Protein AF-A0A284S9S4-F1 (afdb_monomer_lite)

Structure (mmCIF, N/CA/C/O backbone):
data_AF-A0A284S9S4-F1
#
_entry.id   AF-A0A284S9S4-F1
#
loop_
_atom_site.group_PDB
_atom_site.id
_atom_site.type_symbol
_atom_site.label_atom_id
_atom_site.label_alt_id
_atom_site.label_comp_id
_atom_site.label_asym_id
_atom_site.label_entity_id
_atom_site.label_seq_id
_atom_site.pdbx_PDB_ins_code
_atom_site.Cartn_x
_atom_site.Cartn_y
_atom_site.Cartn_z
_atom_site.occupancy
_atom_site.B_iso_or_equiv
_atom_site.auth_seq_id
_atom_site.auth_comp_id
_atom_site.auth_asym_id
_atom_site.auth_atom_id
_atom_site.pdbx_PDB_model_num
ATOM 1 N N . MET A 1 1 ? 2.201 15.982 -12.164 1.00 64.75 1 MET A N 1
ATOM 2 C CA . MET A 1 1 ? 3.352 15.313 -11.518 1.00 64.75 1 MET A CA 1
ATOM 3 C C . MET A 1 1 ? 3.155 15.392 -10.018 1.00 64.75 1 MET A C 1
ATOM 5 O O . MET A 1 1 ? 2.748 16.446 -9.547 1.00 64.75 1 MET A O 1
ATOM 9 N N . SER A 1 2 ? 3.377 14.297 -9.294 1.00 77.06 2 SER A N 1
ATOM 10 C CA . SER A 1 2 ? 3.323 14.290 -7.829 1.00 77.06 2 SER A CA 1
ATOM 11 C C . SER A 1 2 ? 4.471 15.114 -7.247 1.00 77.06 2 SER A C 1
ATOM 13 O O . SER A 1 2 ? 5.592 15.036 -7.745 1.00 77.06 2 SER A O 1
ATOM 15 N N . ASN A 1 3 ? 4.201 15.880 -6.192 1.00 86.69 3 ASN A N 1
ATOM 16 C CA . ASN A 1 3 ? 5.228 16.598 -5.447 1.00 86.69 3 ASN A CA 1
ATOM 17 C C . ASN A 1 3 ? 6.088 15.590 -4.651 1.00 86.69 3 ASN A C 1
ATOM 19 O O . ASN A 1 3 ? 5.532 14.852 -3.833 1.00 86.69 3 ASN A O 1
ATOM 23 N N . PRO A 1 4 ? 7.417 15.531 -4.866 1.00 82.94 4 PRO A N 1
ATOM 24 C CA . PRO A 1 4 ? 8.298 14.609 -4.147 1.00 82.94 4 PRO A CA 1
ATOM 25 C C . PRO A 1 4 ? 8.243 14.767 -2.623 1.00 82.94 4 PRO A C 1
ATOM 27 O O . PRO A 1 4 ? 8.336 13.772 -1.904 1.00 82.94 4 PRO A O 1
ATOM 30 N N . THR A 1 5 ? 8.050 15.993 -2.132 1.00 88.94 5 THR A N 1
ATOM 31 C CA . THR A 1 5 ? 7.927 16.285 -0.699 1.00 88.94 5 THR A CA 1
ATOM 32 C C . THR A 1 5 ? 6.669 15.650 -0.117 1.00 88.94 5 THR A C 1
ATOM 34 O O . THR A 1 5 ? 6.739 15.003 0.925 1.00 88.94 5 THR A O 1
ATOM 37 N N . ASP A 1 6 ? 5.540 15.746 -0.819 1.00 89.56 6 ASP A N 1
ATOM 38 C CA . ASP A 1 6 ? 4.269 15.176 -0.358 1.00 89.56 6 ASP A CA 1
ATOM 39 C C . ASP A 1 6 ? 4.345 13.643 -0.294 1.00 89.56 6 ASP A C 1
ATOM 41 O O . ASP A 1 6 ? 3.892 13.031 0.673 1.00 89.56 6 ASP A O 1
ATOM 45 N N . VAL A 1 7 ? 5.004 13.018 -1.279 1.00 90.25 7 VAL A N 1
ATOM 46 C CA . VAL A 1 7 ? 5.263 11.568 -1.275 1.00 90.25 7 VAL A CA 1
ATOM 47 C C . VAL A 1 7 ? 6.133 11.174 -0.085 1.00 90.25 7 VAL A C 1
ATOM 49 O O . VAL A 1 7 ? 5.814 10.209 0.606 1.00 90.25 7 VAL A O 1
ATOM 52 N N . ALA A 1 8 ? 7.213 11.913 0.183 1.00 92.25 8 ALA A N 1
ATOM 53 C CA . ALA A 1 8 ? 8.103 11.630 1.306 1.00 92.25 8 ALA A CA 1
ATOM 54 C C . ALA A 1 8 ? 7.380 11.750 2.658 1.00 92.25 8 ALA A C 1
ATOM 56 O O . ALA A 1 8 ? 7.560 10.896 3.527 1.00 92.25 8 ALA A O 1
ATOM 57 N N . VAL A 1 9 ? 6.518 12.759 2.816 1.00 94.19 9 VAL A N 1
ATOM 58 C CA . VAL A 1 9 ? 5.690 12.942 4.018 1.00 94.19 9 VAL A CA 1
ATOM 59 C C . VAL A 1 9 ? 4.717 11.778 4.199 1.00 94.19 9 VAL A C 1
ATOM 61 O O . VAL A 1 9 ? 4.614 11.236 5.299 1.00 94.19 9 VAL A O 1
ATOM 64 N N . LEU A 1 10 ? 4.025 11.352 3.137 1.00 92.81 10 LEU A N 1
ATOM 65 C CA . LEU A 1 10 ? 3.111 10.207 3.205 1.00 92.81 10 LEU A CA 1
ATOM 66 C C . LEU A 1 10 ? 3.843 8.903 3.524 1.00 92.81 10 LEU A C 1
ATOM 68 O O . LEU A 1 10 ? 3.364 8.114 4.333 1.00 92.81 10 LEU A O 1
ATOM 72 N N . VAL A 1 11 ? 5.026 8.694 2.945 1.00 92.94 11 VAL A N 1
ATOM 73 C CA . VAL A 1 11 ? 5.883 7.539 3.239 1.00 92.94 11 VAL A CA 1
ATOM 74 C C . VAL A 1 11 ? 6.345 7.541 4.698 1.00 92.94 11 VAL A C 1
ATOM 76 O O . VAL A 1 11 ? 6.322 6.493 5.343 1.00 92.94 11 VAL A O 1
ATOM 79 N N . ALA A 1 12 ? 6.735 8.692 5.246 1.00 95.19 12 ALA A N 1
ATOM 80 C CA . ALA A 1 12 ? 7.102 8.807 6.657 1.00 95.19 12 ALA A CA 1
ATOM 81 C C . ALA A 1 12 ? 5.912 8.462 7.568 1.00 95.19 12 ALA A C 1
ATOM 83 O O . ALA A 1 12 ? 6.027 7.580 8.417 1.00 95.19 12 ALA A O 1
ATOM 84 N N . ARG A 1 13 ? 4.740 9.056 7.305 1.00 94.88 13 ARG A N 1
ATOM 85 C CA . ARG A 1 13 ? 3.500 8.774 8.049 1.00 94.88 13 ARG A CA 1
ATOM 86 C C . ARG A 1 13 ? 3.087 7.310 7.969 1.00 94.88 13 ARG A C 1
ATOM 88 O O . ARG A 1 13 ? 2.661 6.741 8.968 1.00 94.88 13 ARG A O 1
ATOM 95 N N . ALA A 1 14 ? 3.217 6.689 6.798 1.00 93.56 14 ALA A N 1
ATOM 96 C CA . ALA A 1 14 ? 2.930 5.270 6.628 1.00 93.56 14 ALA A CA 1
ATOM 97 C C . ALA A 1 14 ? 3.833 4.414 7.522 1.00 93.56 14 ALA A C 1
ATOM 99 O O . ALA A 1 14 ? 3.343 3.521 8.204 1.00 93.56 14 ALA A O 1
ATOM 100 N N . ASN A 1 15 ? 5.136 4.706 7.559 1.00 94.75 15 ASN A N 1
ATOM 101 C CA . ASN A 1 15 ? 6.086 3.976 8.396 1.00 94.75 15 ASN A CA 1
ATOM 102 C C . ASN A 1 15 ? 5.782 4.118 9.891 1.00 94.75 15 ASN A C 1
ATOM 104 O O . ASN A 1 15 ? 5.758 3.108 10.592 1.00 94.75 15 ASN A O 1
ATOM 108 N N . GLU A 1 16 ? 5.501 5.334 10.363 1.00 95.38 16 GLU A N 1
ATOM 109 C CA . GLU A 1 16 ? 5.096 5.571 11.754 1.00 95.38 16 GLU A CA 1
ATOM 110 C C . GLU A 1 16 ? 3.801 4.824 12.092 1.00 95.38 16 GLU A C 1
ATOM 112 O O . GLU A 1 16 ? 3.709 4.158 13.121 1.00 95.38 16 GLU A O 1
ATOM 117 N N . ALA A 1 17 ? 2.810 4.877 11.199 1.00 93.75 17 ALA A N 1
ATOM 118 C CA . ALA A 1 17 ? 1.527 4.226 11.414 1.00 93.75 17 ALA A CA 1
ATOM 119 C C . ALA A 1 17 ? 1.640 2.692 11.423 1.00 93.75 17 ALA A C 1
ATOM 121 O O . ALA A 1 17 ? 0.960 2.049 12.225 1.00 93.75 17 ALA A O 1
ATOM 122 N N . ILE A 1 18 ? 2.503 2.117 10.573 1.00 94.19 18 ILE A N 1
ATOM 123 C CA . ILE A 1 18 ? 2.844 0.686 10.583 1.00 94.19 18 ILE A CA 1
ATOM 124 C C . ILE A 1 18 ? 3.490 0.319 11.917 1.00 94.19 18 ILE A C 1
ATOM 126 O O . ILE A 1 18 ? 3.043 -0.618 12.567 1.00 94.19 18 ILE A O 1
ATOM 130 N N . GLN A 1 19 ? 4.492 1.081 12.360 1.00 94.12 19 GLN A N 1
ATOM 131 C CA . GLN A 1 19 ? 5.185 0.803 13.616 1.00 94.12 19 GLN A CA 1
ATOM 132 C C . GLN A 1 19 ? 4.241 0.895 14.821 1.00 94.12 19 GLN A C 1
ATOM 134 O O . GLN A 1 19 ? 4.306 0.063 15.726 1.00 94.12 19 GLN A O 1
ATOM 139 N N . ALA A 1 20 ? 3.332 1.870 14.825 1.00 92.56 20 ALA A N 1
ATOM 140 C CA . ALA A 1 20 ? 2.291 1.970 15.836 1.00 92.56 20 ALA A CA 1
ATOM 141 C C . ALA A 1 20 ? 1.356 0.750 15.801 1.00 92.56 20 ALA A C 1
ATOM 143 O O . ALA A 1 20 ? 1.079 0.180 16.851 1.00 92.56 20 ALA A O 1
ATOM 144 N N . ALA A 1 21 ? 0.921 0.299 14.618 1.00 90.19 21 ALA A N 1
ATOM 145 C CA . ALA A 1 21 ? 0.093 -0.902 14.484 1.00 90.19 21 ALA A CA 1
ATOM 146 C C . ALA A 1 21 ? 0.812 -2.162 14.995 1.00 90.19 21 ALA A C 1
ATOM 148 O O . ALA A 1 21 ? 0.224 -2.921 15.761 1.00 90.19 21 ALA A O 1
ATOM 149 N N . ASP A 1 22 ? 2.085 -2.346 14.637 1.00 90.75 22 ASP A N 1
ATOM 150 C CA . ASP A 1 22 ? 2.913 -3.456 15.122 1.00 90.75 22 ASP A CA 1
ATOM 151 C C . ASP A 1 22 ? 3.070 -3.403 16.651 1.00 90.75 22 ASP A C 1
ATOM 153 O O . ASP A 1 22 ? 2.920 -4.408 17.336 1.00 90.75 22 ASP A O 1
ATOM 157 N N . THR A 1 23 ? 3.289 -2.217 17.216 1.00 92.75 23 THR A N 1
ATOM 158 C CA . THR A 1 23 ? 3.422 -2.041 18.671 1.00 92.75 23 THR A CA 1
ATOM 159 C C . THR A 1 23 ? 2.121 -2.368 19.406 1.00 92.75 23 THR A C 1
ATOM 161 O O . THR A 1 23 ? 2.137 -3.009 20.455 1.00 92.75 23 THR A O 1
ATOM 164 N N . LEU A 1 24 ? 0.979 -1.927 18.872 1.00 90.25 24 LEU A N 1
ATOM 165 C CA . LEU A 1 24 ? -0.337 -2.241 19.434 1.00 90.25 24 LEU A CA 1
ATOM 166 C C . LEU A 1 24 ? -0.622 -3.746 19.364 1.00 90.25 24 LEU A C 1
ATOM 168 O O . LEU A 1 24 ? -1.137 -4.322 20.323 1.00 90.25 24 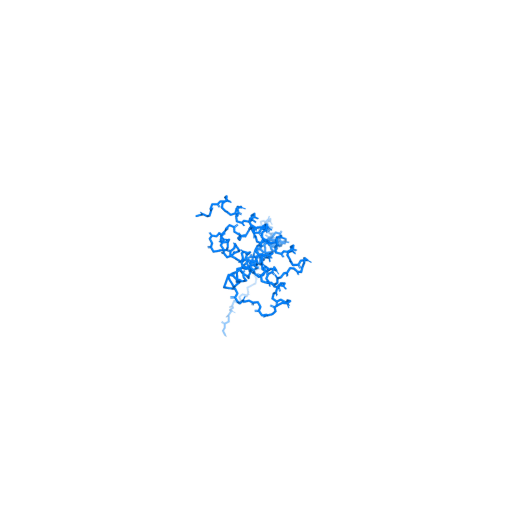LEU A O 1
ATOM 172 N N . TRP A 1 25 ? -0.249 -4.373 18.250 1.00 86.06 25 TRP A N 1
ATOM 173 C CA . TRP A 1 25 ? -0.355 -5.811 18.045 1.00 86.06 25 TRP A CA 1
ATOM 174 C C . TRP A 1 25 ? 0.424 -6.605 19.103 1.00 86.06 25 TRP A C 1
ATOM 176 O O . TRP A 1 25 ? -0.156 -7.440 19.799 1.00 86.06 25 TRP A O 1
ATOM 186 N N . GLU A 1 26 ? 1.712 -6.298 19.286 1.00 88.00 26 GLU A N 1
ATOM 187 C CA . GLU A 1 26 ? 2.580 -6.988 20.252 1.00 88.00 26 GLU A CA 1
ATOM 188 C C . GLU A 1 26 ? 2.095 -6.829 21.698 1.00 88.00 26 GLU A C 1
ATOM 190 O O . GLU A 1 26 ? 2.117 -7.777 22.485 1.00 88.00 26 GLU A O 1
ATOM 195 N N . HIS A 1 27 ? 1.580 -5.649 22.050 1.00 89.81 27 HIS A N 1
ATOM 196 C CA . HIS A 1 27 ? 1.040 -5.390 23.385 1.00 89.81 27 HIS A CA 1
ATOM 197 C C . HIS A 1 27 ? -0.358 -5.977 23.624 1.00 89.81 27 HIS A C 1
ATOM 199 O O . HIS A 1 27 ? -0.897 -5.797 24.716 1.00 89.81 27 HIS A O 1
ATOM 205 N N . LYS A 1 28 ? -0.950 -6.678 22.643 1.00 84.62 28 LYS A N 1
ATOM 206 C CA . LYS A 1 28 ? -2.295 -7.275 22.736 1.00 84.62 28 LYS A CA 1
ATOM 207 C C . LYS A 1 28 ? -3.340 -6.268 23.230 1.00 84.62 28 LYS A C 1
ATOM 209 O O . LYS A 1 28 ? -4.178 -6.591 24.074 1.00 84.62 28 LYS A O 1
ATOM 214 N N . VAL A 1 29 ? -3.257 -5.031 22.737 1.00 84.69 29 VAL A N 1
ATOM 215 C CA . VAL A 1 29 ? -4.220 -3.985 23.097 1.00 84.69 29 VAL A CA 1
ATOM 216 C C . VAL A 1 29 ? -5.628 -4.361 22.640 1.00 84.69 29 VAL A C 1
ATOM 218 O O . VAL A 1 29 ? -5.827 -5.269 21.833 1.00 84.69 29 VAL A O 1
ATOM 221 N N . GLU A 1 30 ? -6.616 -3.611 23.117 1.00 86.38 30 GLU A N 1
ATOM 222 C CA . GLU A 1 30 ? -8.004 -3.796 22.714 1.00 86.38 30 GLU A CA 1
ATOM 223 C C . GLU A 1 30 ? -8.170 -3.774 21.182 1.00 86.38 30 GLU A C 1
ATOM 225 O O . GLU A 1 30 ? -7.696 -2.858 20.498 1.00 86.38 30 GLU A O 1
ATOM 230 N N . LEU A 1 31 ? -8.884 -4.775 20.653 1.00 82.94 31 LEU A N 1
ATOM 231 C CA . LEU A 1 31 ? -9.087 -4.985 19.216 1.00 82.94 31 LEU A CA 1
ATOM 232 C C . LEU A 1 31 ? -9.629 -3.735 18.508 1.00 82.94 31 LEU A C 1
ATOM 234 O O . LEU A 1 31 ? -9.239 -3.449 17.378 1.00 82.94 31 LEU A O 1
ATOM 238 N N . GLU A 1 32 ? -10.491 -2.957 19.166 1.00 85.19 32 GLU A N 1
ATOM 239 C CA . GLU A 1 32 ? -11.030 -1.721 18.594 1.00 85.19 32 GLU A CA 1
ATOM 240 C C . GLU A 1 32 ? -9.924 -0.699 18.279 1.00 85.19 32 GLU A C 1
ATOM 242 O O . GLU A 1 32 ? -9.934 -0.065 17.219 1.00 85.19 32 GLU A O 1
ATOM 247 N N . THR A 1 33 ? -8.939 -0.567 19.169 1.00 89.19 33 THR A N 1
ATOM 248 C CA . THR A 1 33 ? -7.813 0.364 19.009 1.00 89.19 33 THR A CA 1
ATOM 249 C C . THR A 1 33 ? -6.902 -0.077 17.872 1.00 89.19 33 THR A C 1
ATOM 251 O O . THR A 1 33 ? -6.543 0.729 17.012 1.00 89.19 33 THR A O 1
ATOM 254 N N . LEU A 1 34 ? -6.600 -1.374 17.813 1.00 86.75 34 LEU A N 1
ATOM 255 C CA . LEU A 1 34 ? -5.838 -1.968 16.721 1.00 86.75 34 LEU A CA 1
ATOM 256 C C . LEU A 1 34 ? -6.542 -1.762 15.368 1.00 86.75 34 LEU A C 1
ATOM 258 O O . LEU A 1 34 ? -5.930 -1.303 14.407 1.00 86.75 34 LEU A O 1
ATOM 262 N N . VAL A 1 35 ? -7.853 -2.008 15.301 1.00 84.75 35 VAL A N 1
ATOM 263 C CA . VAL A 1 35 ? -8.659 -1.799 14.088 1.00 84.75 35 VAL A CA 1
ATOM 264 C C . VAL A 1 35 ? -8.653 -0.333 13.648 1.00 84.75 35 VAL A C 1
ATOM 266 O O . VAL A 1 35 ? -8.532 -0.061 12.452 1.00 84.75 35 VAL A O 1
ATOM 269 N N . LYS A 1 36 ? -8.768 0.625 14.579 1.00 88.38 36 LYS A N 1
ATOM 270 C CA . LYS A 1 36 ? -8.674 2.066 14.273 1.00 88.38 36 LYS A CA 1
ATOM 271 C C . LYS A 1 36 ? -7.307 2.431 13.705 1.00 88.38 36 LYS A C 1
ATOM 273 O O . LYS A 1 36 ? -7.248 3.118 12.685 1.00 88.38 36 LYS A O 1
ATOM 278 N N . GLN A 1 37 ? -6.234 1.941 14.322 1.00 89.56 37 GLN 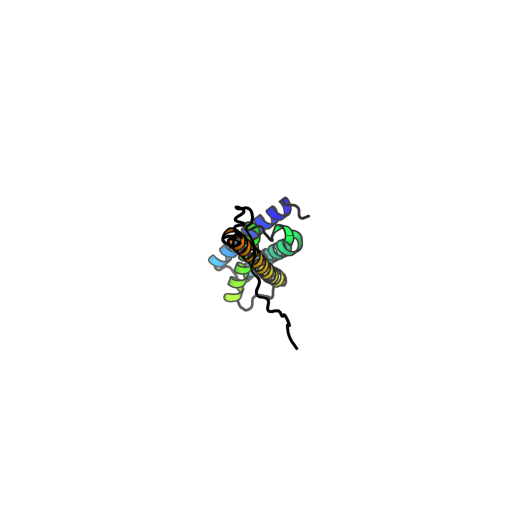A N 1
ATOM 279 C CA . GLN A 1 37 ? -4.883 2.200 13.839 1.00 89.56 37 GLN A CA 1
ATOM 280 C C . GLN A 1 37 ? -4.698 1.642 12.431 1.00 89.56 37 GLN A C 1
ATOM 282 O O . GLN A 1 37 ? -4.192 2.328 11.546 1.00 89.56 37 GLN A O 1
ATOM 287 N N . CYS A 1 38 ? -5.184 0.432 12.180 1.00 86.44 38 CYS A N 1
ATOM 288 C CA . CYS A 1 38 ? -5.064 -0.164 10.864 1.00 86.44 38 CYS A CA 1
ATOM 289 C C . CYS A 1 38 ? -5.876 0.607 9.838 1.00 86.44 38 CYS A C 1
ATOM 291 O O . CYS A 1 38 ? -5.296 0.984 8.833 1.00 86.44 38 CYS A O 1
ATOM 293 N N . LYS A 1 39 ? -7.125 1.010 10.106 1.00 86.06 39 LYS A N 1
ATOM 294 C CA . LYS A 1 39 ? -7.859 1.928 9.208 1.00 86.06 39 LYS A CA 1
ATOM 295 C C . LYS A 1 39 ? -7.015 3.138 8.782 1.00 86.06 39 LYS A C 1
ATOM 297 O O . LYS A 1 39 ? -6.993 3.457 7.597 1.00 86.06 39 LYS A O 1
ATOM 302 N N . ALA A 1 40 ? -6.284 3.757 9.710 1.00 90.00 40 ALA A N 1
ATOM 303 C CA . ALA A 1 40 ? -5.396 4.875 9.392 1.00 90.00 40 ALA A CA 1
ATOM 304 C C . ALA A 1 40 ? -4.241 4.464 8.458 1.00 90.00 40 ALA A C 1
ATOM 306 O O . ALA A 1 40 ? -3.995 5.138 7.459 1.00 90.00 40 ALA A O 1
ATOM 307 N N . VAL A 1 41 ? -3.585 3.327 8.719 1.00 90.62 41 VAL A N 1
ATOM 308 C CA . VAL A 1 41 ? -2.553 2.754 7.831 1.00 90.62 41 VAL A CA 1
ATOM 309 C C . VAL A 1 41 ? -3.116 2.502 6.420 1.00 90.62 41 VAL A C 1
ATOM 311 O O . VAL A 1 41 ? -2.462 2.813 5.424 1.00 90.62 41 VAL A O 1
ATOM 314 N N . CYS A 1 42 ? -4.350 1.992 6.320 1.00 87.62 42 CYS A N 1
ATOM 315 C CA . CYS A 1 42 ? -5.054 1.772 5.050 1.00 87.62 42 CYS A CA 1
ATOM 316 C C . CYS A 1 42 ? -5.273 3.071 4.285 1.00 87.62 42 CYS A C 1
ATOM 318 O O . CYS A 1 42 ? -4.961 3.134 3.100 1.00 87.62 42 CYS A O 1
ATOM 320 N N . ALA A 1 43 ? -5.797 4.092 4.963 1.00 90.56 43 ALA A N 1
ATOM 321 C CA . ALA A 1 43 ? -6.110 5.375 4.354 1.00 90.56 43 ALA A CA 1
ATOM 322 C C . ALA A 1 43 ? -4.850 6.043 3.785 1.00 90.56 43 ALA A C 1
ATOM 324 O O . ALA A 1 43 ? -4.865 6.523 2.653 1.00 90.56 43 ALA A O 1
ATOM 325 N N . ILE A 1 44 ? -3.731 5.990 4.520 1.00 90.94 44 ILE A N 1
ATOM 326 C CA . ILE A 1 44 ? -2.436 6.490 4.035 1.00 90.94 44 ILE A CA 1
ATOM 327 C C . ILE A 1 44 ? -1.982 5.692 2.805 1.00 90.94 44 ILE A C 1
ATOM 329 O O . ILE A 1 44 ? -1.521 6.273 1.823 1.00 90.94 44 ILE A O 1
ATOM 333 N N . GLY A 1 45 ? -2.134 4.364 2.831 1.00 88.06 45 GLY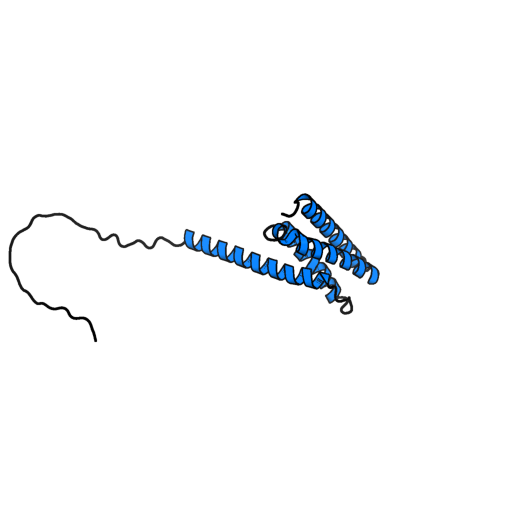 A N 1
ATOM 334 C CA . GLY A 1 45 ? -1.816 3.504 1.692 1.00 88.06 45 GLY A CA 1
ATOM 335 C C . GLY A 1 45 ? -2.661 3.813 0.458 1.00 88.06 45 GLY A C 1
ATOM 336 O O . GLY A 1 45 ? -2.115 3.954 -0.633 1.00 88.06 45 GLY A O 1
ATOM 337 N N . ALA A 1 46 ? -3.975 3.963 0.623 1.00 89.25 46 ALA A N 1
ATOM 338 C CA . ALA A 1 46 ? -4.884 4.340 -0.451 1.00 89.25 46 ALA A CA 1
ATOM 339 C C . ALA A 1 46 ? -4.515 5.712 -1.026 1.00 89.25 46 ALA A C 1
ATOM 341 O O . ALA A 1 46 ? -4.413 5.847 -2.239 1.00 89.25 46 ALA A O 1
ATOM 342 N N . GLU A 1 47 ? -4.199 6.697 -0.182 1.00 91.88 47 GLU A N 1
ATOM 343 C CA . GLU A 1 47 ? -3.751 8.014 -0.635 1.00 91.88 47 GLU A CA 1
ATOM 344 C C . GLU A 1 47 ? -2.442 7.944 -1.436 1.00 91.88 47 GLU A C 1
ATOM 346 O O . GLU A 1 47 ? -2.343 8.521 -2.525 1.00 91.88 47 GLU A O 1
ATOM 351 N N . LEU A 1 48 ? -1.452 7.200 -0.932 1.00 90.12 48 LEU A N 1
ATOM 352 C CA . LEU A 1 48 ? -0.169 6.997 -1.604 1.00 90.12 48 LEU A CA 1
ATOM 353 C C . LEU A 1 48 ? -0.369 6.370 -2.993 1.00 90.12 48 LEU A C 1
ATOM 355 O O . LEU A 1 48 ? 0.258 6.768 -3.975 1.00 90.12 48 LEU A O 1
ATOM 359 N N . VAL A 1 49 ? -1.282 5.408 -3.084 1.00 89.06 49 VAL A N 1
ATOM 360 C CA . VAL A 1 49 ? -1.602 4.696 -4.316 1.00 89.06 49 VAL A CA 1
ATOM 361 C C . VAL A 1 49 ? -2.407 5.553 -5.291 1.00 89.06 49 VAL A C 1
ATOM 363 O O . VAL A 1 49 ? -2.066 5.623 -6.468 1.00 89.06 49 VAL A O 1
ATOM 366 N N . GLU A 1 50 ? -3.470 6.209 -4.841 1.00 89.88 50 GLU A N 1
ATOM 367 C CA . GLU A 1 50 ? -4.396 6.930 -5.716 1.00 89.88 50 GLU A CA 1
ATOM 368 C C . GLU A 1 50 ? -3.787 8.231 -6.239 1.00 89.88 50 GLU A C 1
ATOM 370 O O . GLU A 1 50 ? -3.906 8.537 -7.427 1.00 89.88 50 GLU A O 1
ATOM 375 N N . LYS A 1 51 ? -3.087 8.981 -5.381 1.00 89.81 51 LYS A N 1
ATOM 376 C CA . LYS A 1 51 ? -2.536 10.296 -5.740 1.00 89.81 51 LYS A CA 1
ATOM 377 C C . LYS A 1 51 ? -1.107 10.233 -6.270 1.00 89.81 51 LYS A C 1
ATOM 379 O O . LYS A 1 51 ? -0.687 11.119 -7.018 1.00 89.81 51 LYS A O 1
ATOM 384 N N . HIS A 1 52 ? -0.346 9.204 -5.891 1.00 90.62 52 HIS A N 1
ATOM 385 C CA . HIS A 1 52 ? 1.097 9.150 -6.139 1.00 90.62 52 HIS A CA 1
ATOM 386 C C . HIS A 1 52 ? 1.571 7.872 -6.840 1.00 90.62 52 HIS A C 1
ATOM 388 O O . HIS A 1 52 ? 2.771 7.599 -6.860 1.00 90.62 52 HIS A O 1
ATOM 394 N N . ARG A 1 53 ? 0.672 7.128 -7.505 1.00 89.50 53 ARG A N 1
ATOM 395 C CA . ARG A 1 53 ? 0.992 5.900 -8.263 1.00 89.50 53 ARG A CA 1
ATOM 396 C C . ARG A 1 53 ? 2.295 5.958 -9.077 1.00 89.50 53 ARG A C 1
ATOM 398 O O . ARG A 1 53 ? 3.106 5.048 -8.905 1.00 89.50 53 ARG A O 1
ATOM 405 N N . PRO A 1 54 ? 2.547 6.978 -9.925 1.00 88.94 54 PRO A N 1
ATOM 406 C CA . PRO A 1 54 ? 3.775 7.033 -10.724 1.00 88.94 54 PRO A CA 1
ATOM 407 C C . PRO A 1 54 ? 5.049 7.197 -9.888 1.00 88.94 54 PRO A C 1
ATOM 409 O O . PRO A 1 54 ? 6.118 6.795 -10.321 1.00 88.94 54 PRO A O 1
ATOM 412 N N . SER A 1 55 ? 4.944 7.794 -8.699 1.00 90.12 55 SER A N 1
ATOM 413 C CA . SER A 1 55 ? 6.063 7.980 -7.768 1.00 90.12 55 SER A CA 1
ATOM 414 C C . SER A 1 55 ? 6.297 6.769 -6.867 1.00 90.12 55 SER A C 1
ATOM 416 O O . SER A 1 55 ? 7.358 6.658 -6.250 1.00 90.12 55 SER A O 1
ATOM 418 N N . VAL A 1 56 ? 5.315 5.872 -6.765 1.00 88.44 56 VAL A N 1
ATOM 419 C CA . VAL A 1 56 ? 5.456 4.604 -6.047 1.00 88.44 56 VAL A CA 1
ATOM 420 C C . VAL A 1 56 ? 6.078 3.547 -6.954 1.00 88.44 56 VAL A C 1
ATOM 422 O O . VAL A 1 56 ? 7.081 2.948 -6.582 1.00 88.44 56 VAL A O 1
ATOM 425 N N . ILE A 1 57 ? 5.525 3.335 -8.152 1.00 91.06 57 ILE A N 1
ATOM 426 C CA . ILE A 1 57 ? 5.991 2.285 -9.070 1.00 91.06 57 ILE A CA 1
ATOM 427 C C . ILE A 1 57 ? 7.411 2.593 -9.554 1.00 91.06 57 ILE A C 1
ATOM 429 O O . ILE A 1 57 ? 7.688 3.672 -10.067 1.00 91.06 57 ILE A O 1
ATOM 433 N N . GLY A 1 58 ? 8.310 1.617 -9.423 1.00 87.12 58 GLY A N 1
ATOM 434 C CA . GLY A 1 58 ? 9.717 1.750 -9.804 1.00 87.12 58 GLY A CA 1
ATOM 435 C C . GLY A 1 58 ? 10.610 2.322 -8.700 1.00 87.12 58 GLY A C 1
ATOM 436 O O . GLY A 1 58 ? 11.831 2.255 -8.824 1.00 87.12 58 GLY A O 1
ATOM 437 N N . ASN A 1 59 ? 10.040 2.811 -7.593 1.00 92.62 59 ASN A N 1
ATOM 438 C CA . ASN A 1 59 ? 10.799 3.164 -6.399 1.00 92.62 59 ASN A CA 1
ATOM 439 C C . ASN A 1 59 ? 10.709 2.032 -5.369 1.00 92.62 59 ASN A C 1
ATOM 441 O O . ASN A 1 59 ? 9.682 1.850 -4.719 1.00 92.62 59 ASN A O 1
ATOM 445 N N . ALA A 1 60 ? 11.809 1.303 -5.175 1.00 90.88 60 ALA A N 1
ATOM 446 C CA . ALA A 1 60 ? 11.845 0.139 -4.289 1.00 90.88 60 ALA A CA 1
ATOM 447 C C . ALA A 1 60 ? 11.413 0.441 -2.841 1.00 90.88 60 ALA A C 1
ATOM 449 O O . ALA A 1 60 ? 10.735 -0.385 -2.235 1.00 90.88 60 ALA A O 1
ATOM 450 N N . LYS A 1 61 ? 11.757 1.621 -2.304 1.00 91.44 61 LYS A N 1
ATOM 451 C CA . LYS A 1 61 ? 11.391 2.017 -0.933 1.00 91.44 61 LYS A CA 1
ATOM 452 C C . LYS A 1 61 ? 9.893 2.290 -0.814 1.00 91.44 61 LYS A C 1
ATOM 454 O O . LYS A 1 61 ? 9.262 1.864 0.145 1.00 91.44 61 LYS A O 1
ATOM 459 N N . ASN A 1 62 ? 9.320 2.973 -1.799 1.00 91.88 62 ASN A N 1
ATOM 460 C CA . ASN A 1 62 ? 7.894 3.291 -1.792 1.00 91.88 62 ASN A CA 1
ATOM 461 C C . ASN A 1 62 ? 7.049 2.035 -2.045 1.00 91.88 62 ASN A C 1
ATOM 463 O O . ASN A 1 62 ? 6.015 1.855 -1.409 1.00 91.88 62 ASN A O 1
ATOM 467 N N . GLU A 1 63 ? 7.501 1.149 -2.939 1.00 93.19 63 GLU A N 1
ATOM 468 C CA . GLU A 1 63 ? 6.871 -0.155 -3.160 1.00 93.19 63 GLU A CA 1
ATOM 469 C C . GLU A 1 63 ? 6.873 -1.000 -1.874 1.00 93.19 63 GLU A C 1
ATOM 471 O O . GLU A 1 63 ? 5.834 -1.556 -1.522 1.00 93.19 63 GLU A O 1
ATOM 476 N N . ASP A 1 64 ? 7.998 -1.061 -1.147 1.00 93.81 64 ASP A N 1
ATOM 477 C CA . ASP A 1 64 ? 8.113 -1.780 0.133 1.00 93.81 64 ASP A CA 1
ATOM 478 C C . ASP A 1 64 ? 7.099 -1.297 1.176 1.00 93.81 64 ASP A C 1
ATOM 480 O O . ASP A 1 64 ? 6.412 -2.104 1.800 1.00 93.81 64 ASP A O 1
ATOM 484 N N . VAL A 1 65 ? 6.924 0.018 1.305 1.00 93.31 65 VAL A N 1
ATOM 485 C CA . VAL A 1 65 ? 5.932 0.590 2.224 1.00 93.31 65 VAL A CA 1
ATOM 486 C C . VAL A 1 65 ? 4.526 0.098 1.891 1.00 93.31 65 VAL A C 1
ATOM 488 O O . VAL A 1 65 ? 3.806 -0.324 2.792 1.00 93.31 65 VAL A O 1
ATOM 491 N N . VAL A 1 66 ? 4.135 0.068 0.613 1.00 92.00 66 VAL A N 1
ATOM 492 C CA . VAL A 1 66 ? 2.818 -0.458 0.215 1.00 92.00 66 VAL A CA 1
ATOM 493 C C . VAL A 1 66 ? 2.685 -1.954 0.533 1.00 92.00 66 VAL A C 1
ATOM 495 O O . VAL A 1 66 ? 1.622 -2.392 0.982 1.00 92.00 66 VAL A O 1
ATOM 498 N N . PHE A 1 67 ? 3.752 -2.742 0.362 1.00 93.62 67 PHE A N 1
ATOM 499 C CA . PHE A 1 67 ? 3.756 -4.153 0.765 1.00 93.62 67 PHE A CA 1
ATOM 500 C C . PHE A 1 67 ? 3.592 -4.323 2.276 1.00 93.62 67 PHE A C 1
ATOM 502 O O . PHE A 1 67 ? 2.785 -5.144 2.711 1.00 93.62 67 PHE A O 1
ATOM 509 N N . ARG A 1 68 ? 4.295 -3.523 3.079 1.00 93.19 68 ARG A N 1
ATOM 510 C CA . ARG A 1 68 ? 4.186 -3.559 4.542 1.00 93.19 68 ARG A CA 1
ATOM 511 C C . ARG A 1 68 ? 2.803 -3.130 5.022 1.00 93.19 68 ARG A C 1
ATOM 513 O O . ARG A 1 68 ? 2.246 -3.789 5.893 1.00 93.19 68 ARG A O 1
ATOM 520 N N . ILE A 1 69 ? 2.201 -2.113 4.396 1.00 90.75 69 ILE A N 1
ATOM 521 C CA . ILE A 1 69 ? 0.799 -1.741 4.645 1.00 90.75 69 ILE A CA 1
ATOM 522 C C . ILE A 1 69 ? -0.105 -2.956 4.428 1.00 90.75 69 ILE A C 1
ATOM 524 O O . ILE A 1 69 ? -0.861 -3.299 5.329 1.00 90.75 69 ILE A O 1
ATOM 528 N N . LYS A 1 70 ? -0.004 -3.646 3.281 1.00 90.12 70 LYS A N 1
ATOM 529 C CA . LYS A 1 70 ? -0.797 -4.860 3.007 1.00 90.12 70 LYS A CA 1
ATOM 530 C C . LYS A 1 70 ? -0.609 -5.929 4.091 1.00 90.12 70 LYS A C 1
ATOM 532 O O . LYS A 1 70 ? -1.599 -6.486 4.559 1.00 90.12 70 LYS A O 1
ATOM 537 N N . GLN A 1 71 ? 0.631 -6.188 4.503 1.00 89.75 71 GLN A N 1
ATOM 538 C CA . GLN A 1 71 ? 0.948 -7.216 5.500 1.00 89.75 71 GLN A CA 1
ATOM 539 C C . GLN A 1 71 ? 0.326 -6.937 6.874 1.00 89.75 71 GLN A C 1
ATOM 541 O O . GLN A 1 71 ? -0.163 -7.870 7.509 1.00 89.75 71 GLN A O 1
ATOM 546 N N . VAL A 1 72 ? 0.288 -5.673 7.317 1.00 88.00 72 VAL A N 1
ATOM 547 C CA . VAL A 1 72 ? -0.374 -5.290 8.579 1.00 88.00 72 VAL A CA 1
ATOM 548 C C . VAL A 1 72 ? -1.845 -5.726 8.580 1.00 88.00 72 VAL A C 1
ATOM 550 O O . VAL A 1 72 ? -2.339 -6.241 9.581 1.00 88.00 72 VAL A O 1
ATOM 553 N N . PHE A 1 73 ? -2.543 -5.597 7.447 1.00 81.44 73 PHE A N 1
ATOM 554 C CA . PHE A 1 73 ? -3.936 -6.048 7.333 1.00 81.44 73 PHE A CA 1
ATOM 555 C C . PHE A 1 73 ? -4.087 -7.555 7.291 1.00 81.44 73 PHE A C 1
ATOM 557 O O . PHE A 1 73 ? -4.997 -8.083 7.923 1.00 81.44 73 PHE A O 1
ATOM 564 N N . GLU A 1 74 ? -3.226 -8.240 6.540 1.00 85.25 74 GLU A N 1
ATOM 565 C CA . GLU A 1 74 ? -3.269 -9.700 6.448 1.00 85.25 74 GLU A CA 1
ATOM 566 C C . GLU A 1 74 ? -3.063 -10.341 7.825 1.00 85.25 74 GLU A C 1
ATOM 568 O O . GLU A 1 74 ? -3.769 -11.291 8.159 1.00 85.25 74 GLU A O 1
ATOM 573 N N . ARG A 1 75 ? -2.191 -9.762 8.665 1.00 85.25 75 ARG A N 1
ATOM 574 C CA . ARG A 1 75 ? -1.988 -10.211 10.050 1.00 85.25 75 ARG A CA 1
ATOM 575 C C . ARG A 1 75 ? -3.261 -10.089 10.891 1.00 85.25 75 ARG A C 1
ATOM 577 O O . ARG A 1 75 ? -3.629 -11.014 11.601 1.00 85.25 75 ARG A O 1
ATOM 584 N N . ILE A 1 76 ? -3.977 -8.977 10.774 1.00 78.38 76 ILE A N 1
ATOM 585 C CA . ILE A 1 76 ? -5.187 -8.745 11.573 1.00 78.38 76 ILE A CA 1
ATOM 586 C C . ILE A 1 76 ? -6.368 -9.566 11.070 1.00 78.38 76 ILE A C 1
ATOM 588 O O . ILE A 1 76 ? -7.148 -10.057 11.878 1.00 78.38 76 ILE A O 1
ATOM 592 N N . GLN A 1 77 ? -6.509 -9.735 9.754 1.00 78.56 77 GLN A N 1
ATOM 593 C CA . GLN A 1 77 ? -7.549 -10.603 9.196 1.00 78.56 77 GLN A CA 1
ATOM 594 C C . GLN A 1 77 ? -7.336 -12.071 9.572 1.00 78.56 77 GLN A C 1
ATOM 596 O O . GLN A 1 77 ? -8.321 -12.758 9.830 1.00 78.56 77 GLN A O 1
ATOM 601 N N . SER A 1 78 ? -6.080 -12.533 9.618 1.00 82.69 78 SER A N 1
ATOM 602 C CA . SER A 1 78 ? -5.724 -13.881 10.081 1.00 82.69 78 SER A CA 1
ATOM 603 C C . SER A 1 78 ? -6.255 -14.142 11.489 1.00 82.69 78 SER A C 1
ATOM 605 O O . SER A 1 78 ? -6.927 -15.143 11.732 1.00 82.69 78 SER A O 1
ATOM 607 N N . ASP A 1 79 ? -6.012 -13.205 12.401 1.00 77.94 79 ASP A N 1
ATOM 608 C CA . ASP A 1 79 ? -6.238 -13.444 13.826 1.00 77.94 79 ASP A CA 1
ATOM 609 C C . ASP A 1 79 ? -7.628 -12.989 14.291 1.00 77.94 79 ASP A C 1
ATOM 611 O O . ASP A 1 79 ? -8.147 -13.450 15.310 1.00 77.94 79 ASP A O 1
ATOM 615 N N . HIS A 1 80 ? -8.271 -12.114 13.516 1.00 71.75 80 HIS A N 1
ATOM 616 C CA . HIS A 1 80 ? -9.578 -11.543 13.812 1.00 71.75 80 HIS A CA 1
ATOM 617 C C . HIS A 1 80 ? -10.462 -11.518 12.559 1.00 71.75 80 HIS A C 1
ATOM 619 O O . HIS A 1 80 ? -10.813 -10.460 12.041 1.00 71.75 80 HIS A O 1
ATOM 625 N N . SER A 1 81 ? -10.878 -12.698 12.090 1.00 66.06 81 SER A N 1
ATOM 626 C CA . SER A 1 81 ? -11.675 -12.905 10.863 1.00 66.06 81 SER A CA 1
ATOM 627 C C . SER A 1 81 ? -12.961 -12.058 10.730 1.00 66.06 81 SER A C 1
ATOM 629 O O . SER A 1 81 ? -13.530 -12.000 9.642 1.00 66.06 81 SER A O 1
ATOM 631 N N . THR A 1 82 ? -13.447 -11.415 11.797 1.00 60.59 82 THR A N 1
ATOM 632 C CA . THR A 1 82 ? -14.621 -10.518 11.802 1.00 60.59 82 THR A CA 1
ATOM 633 C C . THR A 1 82 ? -14.287 -9.041 11.558 1.00 60.59 82 THR A C 1
ATOM 635 O O . THR A 1 82 ? -15.183 -8.195 11.560 1.00 60.59 82 THR A O 1
ATOM 638 N N . VAL A 1 83 ? -13.012 -8.702 11.350 1.00 61.16 83 VAL A N 1
ATOM 639 C CA . VAL A 1 83 ? -12.555 -7.329 11.102 1.00 61.16 83 VAL A CA 1
ATOM 640 C C . VAL A 1 83 ? -13.146 -6.790 9.789 1.00 61.16 83 VAL A C 1
ATOM 642 O O . VAL A 1 83 ? -13.203 -7.511 8.792 1.00 61.16 83 VAL A O 1
ATOM 645 N N . PRO A 1 84 ? -13.617 -5.526 9.768 1.00 55.75 84 PRO A N 1
ATOM 646 C CA . PRO A 1 84 ? -14.456 -5.029 8.686 1.00 55.75 84 PRO A CA 1
ATOM 647 C C . PRO A 1 84 ? -13.747 -5.011 7.331 1.00 55.75 84 PRO A C 1
ATOM 649 O O . PRO A 1 84 ? -12.552 -4.744 7.225 1.00 55.75 84 PRO A O 1
ATOM 652 N N . THR A 1 85 ? -14.539 -5.221 6.279 1.00 64.88 85 THR A N 1
ATOM 653 C CA . THR A 1 85 ? -14.187 -4.996 4.873 1.00 64.88 85 THR A CA 1
ATOM 654 C C . THR A 1 85 ? -13.775 -3.537 4.662 1.00 64.88 85 THR A C 1
ATOM 656 O O . THR A 1 85 ? -14.597 -2.679 4.332 1.00 64.88 85 THR A O 1
ATOM 659 N N . PHE A 1 86 ? -12.503 -3.222 4.903 1.00 71.62 86 PHE A N 1
ATOM 660 C CA . PHE A 1 86 ? -11.966 -1.892 4.651 1.00 71.62 86 PHE A CA 1
ATOM 661 C C . PHE A 1 86 ? -11.926 -1.654 3.142 1.00 71.62 86 PHE A C 1
ATOM 663 O O . PHE A 1 86 ? -11.235 -2.360 2.409 1.00 71.62 86 PHE A O 1
ATOM 670 N N . LYS A 1 87 ? -12.645 -0.636 2.667 1.00 80.38 87 LYS A N 1
ATOM 671 C CA . LYS A 1 87 ? -12.617 -0.236 1.254 1.00 80.38 87 LYS A CA 1
ATOM 672 C C . LYS A 1 87 ? -11.185 0.054 0.788 1.00 80.38 87 LYS A C 1
ATOM 674 O O . LYS A 1 87 ? -10.759 -0.443 -0.250 1.00 80.38 87 LYS A O 1
ATOM 679 N N . ASP A 1 88 ? -10.430 0.767 1.616 1.00 82.19 88 ASP A N 1
ATOM 680 C CA . ASP A 1 88 ? -9.046 1.160 1.344 1.00 82.19 88 ASP A CA 1
ATOM 681 C C . ASP A 1 88 ? -8.105 -0.052 1.227 1.00 82.19 88 ASP A C 1
ATOM 683 O O . ASP A 1 88 ? -7.148 -0.028 0.452 1.00 82.19 88 ASP A O 1
ATOM 687 N N . TYR A 1 89 ? -8.419 -1.164 1.904 1.00 82.75 89 TYR A N 1
ATOM 688 C CA . TYR A 1 89 ? -7.637 -2.397 1.787 1.00 82.75 89 TYR A CA 1
ATOM 689 C C . TYR A 1 89 ? -7.746 -2.988 0.384 1.00 82.75 89 TYR A C 1
ATOM 691 O O . TYR A 1 89 ? -6.747 -3.447 -0.168 1.00 82.75 89 TYR A O 1
ATOM 699 N N . HIS A 1 90 ? -8.929 -2.942 -0.235 1.00 85.25 90 HIS A N 1
ATOM 700 C CA . HIS A 1 90 ? -9.088 -3.405 -1.613 1.00 85.25 90 HIS A CA 1
ATOM 701 C C . HIS A 1 90 ? -8.245 -2.578 -2.589 1.00 85.25 90 HIS A C 1
ATOM 703 O O . HIS A 1 90 ? -7.641 -3.155 -3.500 1.00 85.25 90 HIS A O 1
ATOM 709 N N . THR A 1 91 ? -8.139 -1.264 -2.374 1.00 87.12 91 THR A N 1
ATOM 710 C CA . THR A 1 91 ? -7.265 -0.380 -3.158 1.00 87.12 91 THR A CA 1
ATOM 711 C C . THR A 1 91 ? -5.799 -0.783 -2.999 1.00 87.12 91 THR A C 1
ATOM 713 O O . THR A 1 91 ? -5.123 -1.053 -3.995 1.00 87.12 91 THR A O 1
ATOM 716 N N . VAL A 1 92 ? -5.319 -0.923 -1.759 1.00 86.12 92 VAL A N 1
ATOM 717 C CA . VAL A 1 92 ? -3.932 -1.330 -1.472 1.00 86.12 92 VAL A CA 1
ATOM 718 C C . VAL A 1 92 ? -3.622 -2.721 -2.036 1.00 86.12 92 VAL A C 1
ATOM 720 O O . VAL A 1 92 ? -2.578 -2.913 -2.665 1.00 86.12 92 VAL A O 1
ATOM 723 N N . ARG A 1 93 ? -4.523 -3.694 -1.857 1.00 89.75 93 ARG A N 1
ATOM 724 C CA . ARG A 1 93 ? -4.375 -5.077 -2.344 1.00 89.75 93 ARG A CA 1
ATOM 725 C C . ARG A 1 93 ? -4.308 -5.141 -3.869 1.00 89.75 93 ARG A C 1
ATOM 727 O O . ARG A 1 93 ? -3.472 -5.843 -4.431 1.00 89.75 93 ARG A O 1
ATOM 734 N N . THR A 1 94 ? -5.180 -4.401 -4.547 1.00 90.06 94 THR A N 1
ATOM 735 C CA . THR A 1 94 ? -5.172 -4.325 -6.015 1.00 90.06 94 THR A CA 1
ATOM 736 C C . THR A 1 94 ? -3.867 -3.709 -6.506 1.00 90.06 94 THR A C 1
ATOM 738 O O . THR A 1 94 ? -3.247 -4.197 -7.452 1.00 90.06 94 THR A O 1
ATOM 741 N N . PHE A 1 95 ? -3.403 -2.663 -5.828 1.00 90.44 95 PHE A N 1
ATOM 742 C CA . PHE A 1 95 ? -2.187 -1.970 -6.216 1.00 90.44 95 PHE A CA 1
ATOM 743 C C . PHE A 1 95 ? -0.908 -2.763 -5.972 1.00 90.44 95 PHE A C 1
ATOM 745 O O . PHE A 1 95 ? -0.008 -2.737 -6.804 1.00 90.44 95 PHE A O 1
ATOM 752 N N . THR A 1 96 ? -0.827 -3.527 -4.887 1.00 90.44 96 THR A N 1
ATOM 753 C CA . THR A 1 96 ? 0.287 -4.467 -4.677 1.00 90.44 96 THR A CA 1
ATOM 754 C C . THR A 1 96 ? 0.365 -5.500 -5.800 1.00 90.44 96 THR A C 1
ATOM 756 O O . THR A 1 96 ? 1.461 -5.800 -6.270 1.00 90.44 96 THR A O 1
ATOM 759 N N . GLY A 1 97 ? -0.778 -5.981 -6.306 1.00 90.75 97 GLY A N 1
ATOM 760 C CA . GLY A 1 97 ? -0.822 -6.827 -7.505 1.00 90.75 97 GLY A CA 1
ATOM 761 C C . GLY A 1 97 ? -0.251 -6.136 -8.752 1.00 90.75 97 GLY A C 1
ATOM 762 O O . GLY A 1 97 ? 0.513 -6.740 -9.504 1.00 90.75 97 GLY A O 1
ATOM 763 N N . ILE A 1 98 ? -0.548 -4.846 -8.937 1.00 92.31 98 ILE A N 1
ATOM 764 C CA . ILE A 1 98 ? 0.042 -4.030 -10.009 1.00 92.31 98 ILE A CA 1
ATOM 765 C C . ILE A 1 98 ? 1.563 -3.923 -9.839 1.00 92.31 98 ILE A C 1
ATOM 767 O O . ILE A 1 98 ? 2.288 -4.121 -10.811 1.00 92.31 98 ILE A O 1
ATOM 771 N N . ILE A 1 99 ? 2.058 -3.646 -8.626 1.00 91.31 99 ILE A N 1
ATOM 772 C CA . ILE A 1 99 ? 3.502 -3.557 -8.357 1.00 91.31 99 ILE A CA 1
ATOM 773 C C . ILE A 1 99 ? 4.202 -4.872 -8.720 1.00 91.31 99 ILE A C 1
ATOM 775 O O . ILE A 1 99 ? 5.249 -4.834 -9.363 1.00 91.31 99 ILE A O 1
ATOM 779 N N . HIS A 1 100 ? 3.632 -6.024 -8.347 1.00 91.94 100 HIS A N 1
ATOM 780 C CA . HIS A 1 100 ? 4.185 -7.331 -8.713 1.00 91.94 100 HIS A CA 1
ATOM 781 C C . HIS A 1 100 ? 4.293 -7.501 -10.229 1.00 91.94 100 HIS A C 1
ATOM 783 O O . HIS A 1 100 ? 5.384 -7.755 -10.729 1.00 91.94 100 HIS A O 1
ATOM 789 N N . SER A 1 101 ? 3.204 -7.257 -10.966 1.00 93.00 101 SER A N 1
ATOM 790 C CA . SER A 1 101 ? 3.217 -7.364 -12.430 1.00 93.00 101 SER A CA 1
ATOM 791 C C . SER A 1 101 ? 4.264 -6.446 -13.071 1.00 93.00 101 SER A C 1
ATOM 793 O O . SER A 1 101 ? 4.968 -6.848 -13.995 1.00 93.00 101 SER A O 1
ATOM 795 N N . GLU A 1 102 ? 4.411 -5.220 -12.567 1.00 92.31 102 GLU A N 1
ATOM 796 C CA . GLU A 1 102 ? 5.420 -4.283 -13.064 1.00 92.31 102 GLU A CA 1
ATOM 797 C C . GLU A 1 102 ? 6.853 -4.714 -12.713 1.00 92.31 102 GLU A C 1
ATOM 799 O O . GLU A 1 102 ? 7.756 -4.558 -13.536 1.00 92.31 102 GLU A O 1
ATOM 804 N N . ARG A 1 103 ? 7.083 -5.297 -11.529 1.00 91.31 103 ARG A N 1
ATOM 805 C CA . ARG A 1 103 ? 8.380 -5.895 -11.173 1.00 91.31 103 ARG A CA 1
ATOM 806 C C . ARG A 1 103 ? 8.732 -7.056 -12.096 1.00 91.31 103 ARG A C 1
ATOM 808 O O . ARG A 1 103 ? 9.854 -7.083 -12.596 1.00 91.31 103 ARG A O 1
ATOM 815 N N . ASP A 1 104 ? 7.785 -7.945 -12.374 1.00 93.38 104 ASP A N 1
ATOM 816 C CA . ASP A 1 104 ? 7.999 -9.109 -13.238 1.00 93.38 104 ASP A CA 1
ATOM 817 C C . ASP A 1 104 ? 8.332 -8.687 -14.673 1.00 93.38 104 ASP A C 1
ATOM 819 O O . ASP A 1 104 ? 9.277 -9.200 -15.273 1.00 93.38 104 ASP A O 1
ATOM 823 N N . LYS A 1 105 ? 7.631 -7.677 -15.209 1.00 94.06 105 LYS A N 1
ATOM 824 C CA . LYS A 1 105 ? 7.947 -7.093 -16.525 1.00 94.06 105 LYS A CA 1
ATOM 825 C C . LYS A 1 105 ? 9.362 -6.522 -16.574 1.00 94.06 105 LYS A C 1
ATOM 827 O O . LYS A 1 105 ? 10.089 -6.772 -17.534 1.00 94.06 105 LYS A O 1
ATOM 832 N N . ARG A 1 106 ? 9.769 -5.766 -15.547 1.00 92.94 106 ARG A N 1
ATOM 833 C CA . ARG A 1 106 ? 11.132 -5.216 -15.457 1.00 92.94 106 ARG A CA 1
ATOM 834 C C . ARG A 1 106 ? 12.175 -6.329 -15.376 1.00 92.94 106 ARG A C 1
ATOM 836 O O . ARG A 1 106 ? 13.178 -6.258 -16.078 1.00 92.94 106 ARG A O 1
ATOM 843 N N . ALA A 1 107 ? 11.925 -7.366 -14.579 1.00 91.88 107 ALA A N 1
ATOM 844 C CA . ALA A 1 107 ? 12.813 -8.518 -14.466 1.00 91.88 107 ALA A CA 1
ATOM 845 C C . ALA A 1 107 ? 12.960 -9.262 -15.805 1.00 91.88 107 ALA A C 1
ATOM 847 O O . ALA A 1 107 ? 14.079 -9.553 -16.223 1.00 91.88 107 ALA A O 1
ATOM 848 N N . ALA A 1 108 ? 11.854 -9.492 -16.519 1.00 94.25 108 ALA A N 1
ATOM 849 C CA . ALA A 1 108 ? 11.866 -10.115 -17.840 1.00 94.25 108 ALA A CA 1
ATOM 850 C C . ALA A 1 108 ? 12.646 -9.281 -18.870 1.00 94.25 108 ALA A C 1
ATOM 852 O O . ALA A 1 108 ? 13.440 -9.829 -19.633 1.00 94.25 108 ALA A O 1
ATOM 853 N N . ALA A 1 109 ? 12.477 -7.955 -18.863 1.00 92.75 109 ALA A N 1
ATOM 854 C CA . ALA A 1 109 ? 13.228 -7.058 -19.740 1.00 92.75 109 ALA A CA 1
ATOM 855 C C . ALA A 1 109 ? 14.740 -7.102 -19.457 1.00 92.75 109 ALA A C 1
ATOM 857 O O . ALA A 1 109 ? 15.541 -7.153 -20.391 1.00 92.75 109 ALA A O 1
ATOM 858 N N . VAL A 1 110 ? 15.137 -7.137 -18.180 1.00 92.25 110 VAL A N 1
ATOM 859 C CA . VAL A 1 110 ? 16.546 -7.284 -17.780 1.00 92.25 110 VAL A CA 1
ATOM 860 C C . VAL A 1 110 ? 17.105 -8.630 -18.240 1.00 92.25 110 VAL A C 1
ATOM 862 O O . VAL A 1 110 ? 18.181 -8.670 -18.831 1.00 92.25 110 VAL A O 1
ATOM 865 N N . ALA A 1 111 ? 16.366 -9.723 -18.036 1.00 93.12 111 ALA A N 1
ATOM 866 C CA . ALA A 1 111 ? 16.775 -11.048 -18.495 1.00 93.12 111 ALA A CA 1
ATOM 867 C C . ALA A 1 111 ? 16.954 -11.099 -20.023 1.00 93.12 111 ALA A C 1
ATOM 869 O O . ALA A 1 111 ? 17.954 -11.625 -20.507 1.00 93.12 111 ALA A O 1
ATOM 870 N N . ALA A 1 112 ? 16.037 -10.492 -20.783 1.00 92.69 112 ALA A N 1
ATOM 871 C CA . ALA A 1 112 ? 16.139 -10.400 -22.237 1.00 92.69 112 ALA A CA 1
ATOM 872 C C . ALA A 1 112 ? 17.362 -9.580 -22.685 1.00 92.69 112 ALA A C 1
ATOM 874 O O . ALA A 1 112 ? 18.072 -9.985 -23.603 1.00 92.69 112 ALA A O 1
ATOM 875 N N . ALA A 1 113 ? 17.657 -8.463 -22.014 1.00 91.56 113 ALA A N 1
ATOM 876 C CA . ALA A 1 113 ? 18.842 -7.660 -22.307 1.00 91.56 113 ALA A CA 1
ATOM 877 C C . ALA A 1 113 ? 20.143 -8.439 -22.043 1.00 91.56 113 ALA A C 1
ATOM 879 O O . ALA A 1 113 ? 21.061 -8.403 -22.861 1.00 91.56 113 ALA A O 1
ATOM 880 N N . ILE A 1 114 ? 20.207 -9.194 -20.941 1.00 91.62 114 ILE A N 1
ATOM 881 C CA . ILE A 1 114 ? 21.348 -10.069 -20.635 1.00 91.62 114 ILE A CA 1
ATOM 882 C C . ILE A 1 114 ? 21.492 -11.161 -21.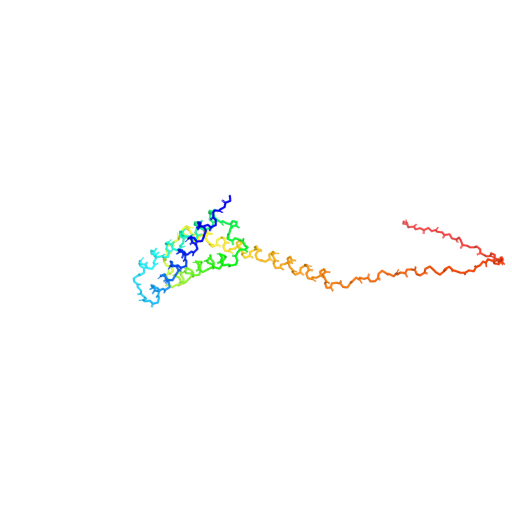701 1.00 91.62 114 ILE A C 1
ATOM 884 O O . ILE A 1 114 ? 22.608 -11.433 -22.142 1.00 91.62 114 ILE A O 1
ATOM 888 N N . ALA A 1 115 ? 20.387 -11.759 -22.157 1.00 90.94 115 ALA A N 1
ATOM 889 C CA . ALA A 1 115 ? 20.412 -12.760 -23.222 1.00 90.94 115 ALA A CA 1
ATOM 890 C C . ALA A 1 115 ? 21.023 -12.194 -24.516 1.00 90.94 115 ALA A C 1
ATOM 892 O O . ALA A 1 115 ? 21.905 -12.823 -25.086 1.00 90.94 115 ALA A O 1
ATOM 893 N N . VAL A 1 116 ? 20.643 -10.975 -24.921 1.00 89.31 116 VAL A N 1
ATOM 894 C CA . VAL A 1 116 ? 21.218 -10.297 -26.102 1.00 89.31 116 VAL A CA 1
ATOM 895 C C . VAL A 1 116 ? 22.723 -10.049 -25.954 1.00 89.31 116 VAL A C 1
ATOM 897 O O . VAL A 1 116 ? 23.473 -10.218 -26.912 1.00 89.31 116 VAL A O 1
ATOM 900 N N . VAL A 1 117 ? 23.188 -9.660 -24.763 1.00 86.38 117 VAL A N 1
ATOM 901 C CA . VAL A 1 117 ? 24.622 -9.425 -24.505 1.00 86.38 117 VAL A CA 1
ATOM 902 C C . VAL A 1 117 ? 25.424 -10.730 -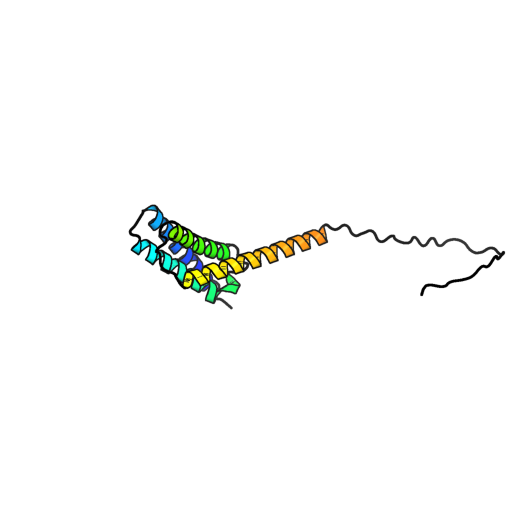24.508 1.00 86.38 117 VAL A C 1
ATOM 904 O O . VAL A 1 117 ? 26.594 -10.737 -24.883 1.00 86.38 117 VAL A O 1
ATOM 907 N N . THR A 1 118 ? 24.812 -11.831 -24.072 1.00 83.56 118 THR A N 1
ATOM 908 C CA . THR A 1 118 ? 25.487 -13.124 -23.890 1.00 83.56 118 THR A CA 1
ATOM 909 C C . THR A 1 118 ? 25.364 -14.058 -25.089 1.00 83.56 118 THR A C 1
ATOM 911 O O . THR A 1 118 ? 26.141 -15.007 -25.171 1.00 83.56 118 THR A O 1
ATOM 914 N N . THR A 1 119 ? 24.454 -13.801 -26.036 1.00 75.88 119 THR A N 1
ATOM 915 C CA . THR A 1 119 ? 24.400 -14.533 -27.307 1.00 75.88 119 THR A CA 1
ATOM 916 C C . THR A 1 119 ? 25.677 -14.278 -28.111 1.00 75.88 119 THR A C 1
ATOM 918 O O . THR A 1 119 ? 25.903 -13.141 -28.534 1.00 75.88 119 THR A O 1
ATOM 921 N N . PRO A 1 120 ? 26.517 -15.305 -28.352 1.00 65.31 120 PRO A N 1
ATOM 922 C CA . PRO A 1 120 ? 27.637 -15.178 -29.271 1.00 65.31 120 PRO A CA 1
ATOM 923 C C . PRO A 1 120 ? 27.081 -14.791 -30.638 1.00 65.31 120 PRO A C 1
ATOM 925 O O . PRO A 1 120 ? 26.098 -15.383 -31.086 1.00 65.31 120 PRO A O 1
ATOM 928 N N . ALA A 1 121 ? 27.698 -13.812 -31.300 1.00 64.44 121 ALA A N 1
ATOM 929 C CA . ALA A 1 121 ? 27.408 -13.569 -32.703 1.00 64.44 121 ALA A CA 1
ATOM 930 C C . ALA A 1 121 ? 27.634 -14.890 -33.443 1.00 64.44 121 ALA A C 1
ATOM 932 O O . ALA A 1 121 ? 28.750 -15.414 -33.442 1.00 64.44 121 ALA A O 1
ATOM 933 N N . GLU A 1 122 ? 26.573 -15.458 -34.014 1.00 55.25 122 GLU A N 1
ATOM 934 C CA . GLU A 1 122 ? 26.716 -16.569 -34.940 1.00 55.25 122 GLU A CA 1
ATOM 935 C C . GLU A 1 122 ? 27.656 -16.075 -36.037 1.00 55.25 122 GLU A C 1
ATOM 937 O O . GLU A 1 122 ? 27.347 -15.117 -36.749 1.00 55.25 122 GLU A O 1
ATOM 942 N N . SER A 1 123 ? 28.863 -16.645 -36.081 1.00 51.81 123 SER A N 1
ATOM 943 C CA . SER A 1 123 ? 29.859 -16.315 -37.086 1.00 51.81 123 SER A CA 1
ATOM 944 C C . SER A 1 123 ? 29.238 -16.598 -38.443 1.00 51.81 123 SER A C 1
ATOM 946 O O . SER A 1 123 ? 29.167 -17.751 -38.869 1.00 51.81 123 SER A O 1
ATOM 948 N N . THR A 1 124 ? 28.790 -15.545 -39.125 1.00 54.31 124 THR A N 1
ATOM 949 C CA . THR A 1 124 ? 28.443 -15.601 -40.538 1.00 54.31 124 THR A CA 1
ATOM 950 C C . THR A 1 124 ? 29.592 -16.323 -41.236 1.00 54.31 124 THR A C 1
ATOM 952 O O . THR A 1 124 ? 30.741 -15.903 -41.053 1.00 54.31 124 THR A O 1
ATOM 955 N N . PRO A 1 125 ? 29.365 -17.406 -42.001 1.00 47.62 125 PRO A N 1
ATOM 956 C CA . PRO A 1 125 ? 30.449 -18.006 -42.751 1.00 47.62 125 PRO A CA 1
ATOM 957 C C . PRO A 1 125 ? 30.891 -16.969 -43.781 1.00 47.62 125 PRO A C 1
ATOM 959 O O . PRO A 1 125 ? 30.236 -16.752 -44.802 1.00 47.62 125 PRO A O 1
ATOM 962 N N . THR A 1 126 ? 31.991 -16.279 -43.478 1.00 41.44 126 THR A N 1
ATOM 963 C CA . THR A 1 126 ? 32.695 -15.408 -44.408 1.00 41.44 126 THR A CA 1
ATOM 964 C C . THR A 1 126 ? 33.093 -16.286 -45.578 1.00 41.44 126 THR A C 1
ATOM 966 O O . THR A 1 126 ? 34.031 -17.076 -45.500 1.00 41.44 126 THR A O 1
ATOM 969 N N . LYS A 1 127 ? 32.324 -16.198 -46.663 1.00 46.78 127 LYS A N 1
ATOM 970 C CA . LYS A 1 127 ? 32.651 -16.837 -47.928 1.00 46.78 127 LYS A CA 1
ATOM 971 C C . LYS A 1 127 ? 33.971 -16.235 -48.402 1.00 46.78 127 LYS A C 1
ATOM 973 O O . LYS A 1 127 ? 34.001 -15.116 -48.907 1.00 46.78 127 LYS A O 1
ATOM 978 N N . THR A 1 128 ? 35.059 -16.971 -48.199 1.00 39.16 128 THR A N 1
ATOM 979 C CA . THR A 1 128 ? 36.390 -16.627 -48.693 1.00 39.16 128 THR A CA 1
ATOM 980 C C . THR A 1 128 ? 36.348 -16.574 -50.216 1.00 39.16 128 THR A C 1
ATOM 982 O O . THR A 1 128 ? 36.349 -17.601 -50.894 1.00 39.16 128 THR A O 1
ATOM 985 N N . THR A 1 129 ? 36.298 -15.367 -50.771 1.00 45.75 129 THR A N 1
ATOM 986 C CA . THR A 1 129 ? 36.584 -15.134 -52.186 1.00 45.75 129 THR A CA 1
ATOM 987 C C . THR A 1 129 ? 38.096 -15.232 -52.365 1.00 45.75 129 THR A C 1
ATOM 989 O O . THR A 1 129 ? 38.824 -14.283 -52.090 1.00 45.75 129 THR A O 1
ATOM 992 N N . VAL A 1 130 ? 38.585 -16.398 -52.794 1.00 40.75 130 VAL A N 1
ATOM 993 C CA . VAL A 1 130 ? 39.960 -16.546 -53.287 1.00 40.75 130 VAL A CA 1
ATOM 994 C C . VAL A 1 130 ? 39.986 -16.069 -54.737 1.00 40.75 130 VAL A C 1
ATOM 996 O O . VAL A 1 130 ? 39.546 -16.770 -55.644 1.00 40.75 130 VAL A O 1
ATOM 999 N N . THR A 1 131 ? 40.500 -14.864 -54.965 1.00 44.00 131 THR A N 1
ATOM 1000 C CA . THR A 1 131 ? 40.928 -14.393 -56.288 1.00 44.00 131 THR A CA 1
ATOM 1001 C C . THR A 1 131 ? 42.418 -14.657 -56.463 1.00 44.00 131 THR A C 1
ATOM 1003 O O . THR A 1 131 ? 43.228 -14.006 -55.809 1.00 44.00 131 THR A O 1
ATOM 1006 N N . SER A 1 132 ? 42.789 -15.565 -57.371 1.00 42.78 132 SER A N 1
ATOM 1007 C CA . SER A 1 132 ? 44.100 -15.555 -58.037 1.00 42.78 132 SER A CA 1
ATOM 1008 C C . SER A 1 132 ? 44.104 -16.469 -59.272 1.00 42.78 132 SER A C 1
ATOM 1010 O O . SER A 1 132 ? 43.770 -17.645 -59.162 1.00 42.78 132 SER A O 1
ATOM 1012 N N . GLY A 1 133 ? 44.520 -15.938 -60.432 1.00 34.88 133 GLY A N 1
ATOM 1013 C CA . GLY A 1 133 ? 45.020 -16.736 -61.566 1.00 34.88 133 GLY A CA 1
ATOM 1014 C C . GLY A 1 133 ? 44.223 -16.681 -62.882 1.00 34.88 133 GLY A C 1
ATOM 1015 O O . GLY A 1 133 ? 43.128 -17.209 -62.992 1.00 34.88 133 GLY A O 1
ATOM 1016 N N . LYS A 1 134 ? 44.837 -16.071 -63.901 1.00 42.12 134 LYS A N 1
ATOM 1017 C CA . LYS A 1 134 ? 44.426 -15.853 -65.310 1.00 42.12 134 LYS A CA 1
ATOM 1018 C C . LYS A 1 134 ? 44.242 -17.175 -66.126 1.00 42.12 134 LYS A C 1
ATOM 1020 O O . LYS A 1 134 ? 44.795 -18.194 -65.721 1.00 42.12 134 LYS A O 1
ATOM 1025 N N . PRO A 1 135 ? 43.496 -17.197 -67.265 1.00 49.69 135 PRO A N 1
ATOM 1026 C CA . PRO A 1 135 ? 42.825 -18.391 -67.796 1.00 49.69 135 PRO A CA 1
ATOM 1027 C C . PRO A 1 135 ? 43.650 -19.199 -68.813 1.00 49.69 135 PRO A C 1
ATOM 1029 O O . PRO A 1 135 ? 44.483 -18.649 -69.535 1.00 49.69 135 PRO A O 1
ATOM 1032 N N . LYS A 1 136 ? 43.343 -20.500 -68.940 1.00 38.44 136 LYS A N 1
ATOM 1033 C CA . LYS A 1 136 ? 43.781 -21.365 -70.051 1.00 38.44 136 LYS A CA 1
ATOM 1034 C C . LYS A 1 136 ? 42.668 -22.347 -70.454 1.00 38.44 136 LYS A C 1
ATOM 1036 O O . LYS A 1 136 ? 41.836 -22.727 -69.642 1.00 38.44 136 LYS A O 1
ATOM 1041 N N . ALA A 1 137 ? 42.640 -22.647 -71.748 1.00 37.88 137 ALA A N 1
ATOM 1042 C CA . ALA A 1 137 ? 41.490 -23.005 -72.572 1.00 37.88 137 ALA A CA 1
ATOM 1043 C C . ALA A 1 137 ? 40.837 -24.392 -72.376 1.00 37.88 137 ALA A C 1
ATOM 1045 O O . ALA A 1 137 ? 41.491 -25.362 -72.017 1.00 37.88 137 ALA A O 1
ATOM 1046 N N . SER A 1 138 ? 39.560 -24.437 -72.787 1.00 42.91 138 SER A N 1
ATOM 1047 C CA . SER A 1 138 ? 38.851 -25.496 -73.531 1.00 42.91 138 SER A CA 1
ATOM 1048 C C . SER A 1 138 ? 38.944 -26.959 -73.075 1.00 42.91 138 SER A C 1
ATOM 1050 O O . SER A 1 138 ? 39.902 -27.655 -73.395 1.00 42.91 138 SER A O 1
ATOM 1052 N N . LYS A 1 139 ? 37.816 -27.502 -72.594 1.00 43.03 139 LYS A N 1
ATOM 1053 C CA . LYS A 1 139 ? 36.861 -28.279 -73.417 1.00 43.03 139 LYS A CA 1
ATOM 1054 C C . LYS A 1 139 ? 35.544 -28.493 -72.658 1.00 43.03 139 LYS A C 1
ATOM 1056 O O . LYS A 1 139 ? 35.533 -28.740 -71.459 1.00 43.03 139 LYS A O 1
ATOM 1061 N N . ALA A 1 140 ? 34.446 -28.341 -73.390 1.00 42.44 140 ALA A N 1
ATOM 1062 C CA . ALA A 1 140 ? 33.070 -28.465 -72.931 1.00 42.44 140 ALA A CA 1
ATOM 1063 C C . ALA A 1 140 ? 32.660 -29.921 -72.664 1.00 42.44 140 ALA A C 1
ATOM 1065 O O . ALA A 1 140 ? 33.051 -30.790 -73.437 1.00 42.44 140 ALA A O 1
ATOM 1066 N N . VAL A 1 141 ? 31.775 -30.136 -71.682 1.00 32.16 141 VAL A N 1
ATOM 1067 C CA . VAL A 1 141 ? 30.564 -30.962 -71.849 1.00 32.16 141 VAL A CA 1
ATOM 1068 C C . VAL A 1 141 ? 29.422 -30.309 -71.063 1.00 32.16 141 VAL A C 1
ATOM 1070 O O . VAL A 1 141 ? 29.544 -29.990 -69.883 1.00 32.16 141 VAL A O 1
ATOM 1073 N N . THR A 1 142 ? 28.328 -30.086 -71.779 1.00 38.84 142 THR A N 1
ATOM 1074 C CA . THR A 1 142 ? 27.054 -29.506 -71.357 1.00 38.84 142 THR A CA 1
ATOM 1075 C C . THR A 1 142 ? 26.056 -30.618 -71.044 1.00 38.84 142 THR A C 1
ATOM 1077 O O . THR A 1 142 ? 25.918 -31.509 -71.869 1.00 38.84 142 THR A O 1
ATOM 1080 N N . CYS A 1 143 ? 25.324 -30.488 -69.932 1.00 31.38 143 CYS A N 1
ATOM 1081 C CA . CYS A 1 143 ? 23.904 -30.846 -69.724 1.00 31.38 143 CYS A CA 1
ATOM 1082 C C . CYS A 1 143 ? 23.456 -29.986 -68.512 1.00 31.38 143 CYS A C 1
ATOM 1084 O O . CYS A 1 143 ? 23.969 -30.193 -67.420 1.00 31.38 143 CYS A O 1
ATOM 1086 N N . GLN A 1 144 ? 22.759 -28.841 -68.631 1.00 37.75 144 GLN A N 1
ATOM 1087 C CA . GLN A 1 144 ? 21.310 -28.666 -68.893 1.00 37.75 144 GLN A CA 1
ATOM 1088 C C . GLN A 1 144 ? 20.488 -29.718 -68.101 1.00 37.75 144 GLN A C 1
ATOM 1090 O O . GLN A 1 144 ? 20.757 -30.902 -68.233 1.00 37.75 144 GLN A O 1
ATOM 1095 N N . THR A 1 145 ? 19.521 -29.415 -67.225 1.00 35.06 145 THR A N 1
ATOM 1096 C CA . THR A 1 145 ? 18.541 -28.316 -67.207 1.00 35.06 145 THR A CA 1
ATOM 1097 C C . THR A 1 145 ? 17.894 -28.221 -65.811 1.00 35.06 145 THR A C 1
ATOM 1099 O O . THR A 1 145 ? 17.778 -29.214 -65.097 1.00 35.06 145 THR A O 1
ATOM 1102 N N . LYS A 1 146 ? 17.428 -27.023 -65.437 1.00 40.44 146 LYS A N 1
ATOM 1103 C CA . LYS A 1 146 ? 16.539 -26.749 -64.291 1.00 40.44 146 LYS A CA 1
ATOM 1104 C C . LYS A 1 146 ? 15.131 -27.335 -64.499 1.00 40.44 146 LYS A C 1
ATOM 1106 O O . LYS A 1 146 ? 14.664 -27.340 -65.633 1.00 40.44 146 LYS A O 1
ATOM 1111 N N . SER A 1 147 ? 14.416 -27.641 -63.409 1.00 38.44 147 SER A N 1
ATOM 1112 C CA . SER A 1 147 ? 13.022 -27.194 -63.156 1.00 38.44 147 SER A CA 1
ATOM 1113 C C . SER A 1 147 ? 12.587 -27.482 -61.697 1.00 38.44 147 SER A C 1
ATOM 1115 O O . SER A 1 147 ? 12.816 -28.595 -61.231 1.00 38.44 147 SER A O 1
ATOM 1117 N N . PRO A 1 148 ? 11.994 -26.512 -60.965 1.00 42.31 148 PRO A N 1
ATOM 1118 C CA . PRO A 1 148 ? 11.319 -26.693 -59.667 1.00 42.31 148 PRO A CA 1
ATOM 1119 C C . PRO A 1 148 ? 9.782 -26.932 -59.864 1.00 42.31 148 PRO A C 1
ATOM 1121 O O . PRO A 1 148 ? 9.360 -27.083 -61.010 1.00 42.31 148 PRO A O 1
ATOM 1124 N N . PRO A 1 149 ? 8.947 -27.043 -58.804 1.00 45.12 149 PRO A N 1
ATOM 1125 C CA . PRO A 1 149 ? 7.868 -28.038 -58.689 1.00 45.12 149 PRO A CA 1
ATOM 1126 C C . PRO A 1 149 ? 6.489 -27.619 -59.229 1.00 45.12 149 PRO A C 1
ATOM 1128 O O . PRO A 1 149 ? 6.161 -26.431 -59.264 1.00 45.12 149 PRO A O 1
ATOM 1131 N N . AR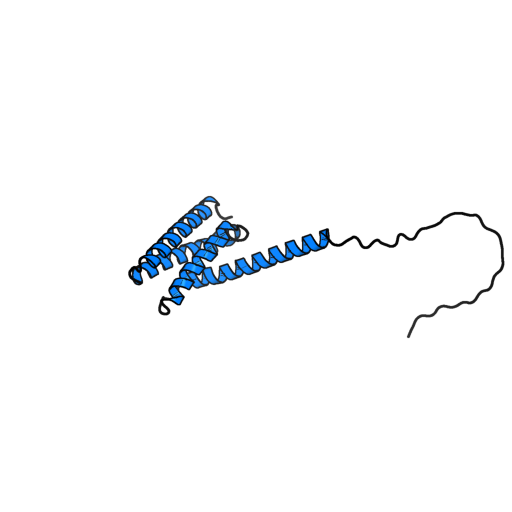G A 1 150 ? 5.634 -28.623 -59.478 1.00 37.22 150 ARG A N 1
ATOM 1132 C CA . ARG A 1 150 ? 4.240 -28.656 -59.003 1.00 37.22 150 ARG A CA 1
ATOM 1133 C C . ARG A 1 150 ? 3.751 -30.091 -58.846 1.00 37.22 150 ARG A C 1
ATOM 1135 O O . ARG A 1 150 ? 4.114 -30.912 -59.714 1.00 37.22 150 ARG A O 1
#

Secondary structure (DSSP, 8-state):
---HHHHHHHHHHHHHHHHHHHHHHHTT--HHHHHHHHHHHHHHHHHHHHHHHHHHTT-HHHHHHHHHHHHHHHHHHHH-TTS---HHHHHHHHHHHHHHHHHHHHHHHHHHHHHHHHS-------------------------------

Foldseek 3Di:
DDDPVVLVVLLVVLVVLLVVLVVCVVVVHDPVVSLVSLLVNLVSLLCCCPVPVVVQAPDPSSLVSLVSNLVSVVVCCVVPVPRDPRPSNVSSVVVNVVSVVSVVVVVVVVVVVVVVVPDDPPPDPPPDPDDDDDDDDDDDDDDDDDDDDD

Sequence (150 aa):
MSNPTDVAVLVARANEAIQAADTLWEHKVELETLVKQCKAVCAIGAELVEKHRPSVIGNAKNEDVVFRIKQVFERIQSDHSTVPTFKDYHTVRTFTGIIHSERDKRAAAVAAAIAVVTTPAESTPTKTTVTSGKPKASKAVTCQTKSPPR

Radius of gyration: 32.44 Å; chains: 1; bounding box: 60×48×97 Å

Organism: Armillaria ostoyae (NCBI:txid47428)

pLDDT: mean 78.51, std 19.4, range [31.38, 95.38]